Protein AF-A0A022QVL8-F1 (afdb_monomer)

Radius of gyration: 15.18 Å; Cα contacts (8 Å, |Δi|>4): 246; chains: 1; bounding box: 43×25×46 Å

Secondary structure (DSSP, 8-state):
------EEEESSB------TTS-EEEEEEEEE-SSSEEEEEEEES-TTTEEEESSEEEE-TT-EEEEEEEE---SS--SSPTT--EEEEEEEEE-TT--TTT--TTTTTSEEEEEE-

pLDDT: mean 82.03, std 13.69, range [30.16, 95.31]

Sequence (117 aa):
MAAKKLLDIQPSELKFNFELKKDVTCLLQLTNTSDNTVVFKVITNDRNKYRVRPNIGIILPKSSSNIIVTMIAQEEIPSDKQGKDKFLIQSIVVPPSTTTQDVTPKMVITLTKQIRG

Nearest PDB structures (foldseek):
  1z9l-assembly1_A  TM=8.133E-01  e=2.067E-09  Rattus norvegicus
  1z9o-assembly1_A  TM=8.171E-01  e=3.102E-09  Rattus norvegicus
  2cri-assembly1_A  TM=7.805E-01  e=1.572E-08  Mus musculus
  8hqu-assembly1_A  TM=8.550E-01  e=1.027E-07  Saccharomyces cerevisiae
  6lp4-assembly1_A  TM=8.551E-01  e=4.250E-07  Saccharomyces cerevisiae S288C

Structure (mmCIF, N/CA/C/O backbone):
data_AF-A0A022QVL8-F1
#
_entry.id   AF-A0A022QVL8-F1
#
loop_
_atom_site.group_PDB
_atom_site.id
_atom_site.type_symbol
_atom_site.label_atom_id
_atom_site.label_alt_id
_atom_site.label_comp_id
_atom_site.label_asym_id
_atom_site.label_entity_id
_atom_site.label_seq_id
_atom_site.pdbx_PDB_ins_code
_atom_site.Cartn_x
_atom_site.Cartn_y
_atom_site.Cartn_z
_atom_site.occupancy
_atom_site.B_iso_or_equiv
_atom_site.auth_seq_id
_atom_site.auth_comp_id
_atom_site.auth_asym_id
_atom_site.auth_atom_id
_atom_site.pdbx_PDB_model_num
ATOM 1 N N . MET A 1 1 ? -28.040 0.196 2.699 1.00 30.16 1 MET A N 1
ATOM 2 C CA . MET A 1 1 ? -26.941 0.342 3.679 1.00 30.16 1 MET A CA 1
ATOM 3 C C . MET A 1 1 ? -25.640 0.470 2.903 1.00 30.16 1 MET A C 1
ATOM 5 O O . MET A 1 1 ? -25.319 -0.439 2.150 1.00 30.16 1 MET A O 1
ATOM 9 N N . ALA A 1 2 ? -24.948 1.607 2.988 1.00 40.91 2 ALA A N 1
ATOM 10 C CA . ALA A 1 2 ? -23.657 1.771 2.321 1.00 40.91 2 ALA A CA 1
ATOM 11 C C . ALA A 1 2 ? -22.617 0.895 3.034 1.00 40.91 2 ALA A C 1
ATOM 13 O O . ALA A 1 2 ? -22.512 0.954 4.260 1.00 40.91 2 ALA A O 1
ATOM 14 N N . ALA A 1 3 ? -21.871 0.074 2.293 1.00 51.69 3 ALA A N 1
ATOM 15 C CA . ALA A 1 3 ? -20.742 -0.661 2.850 1.00 51.69 3 ALA A CA 1
ATOM 16 C C . ALA A 1 3 ? -19.791 0.347 3.516 1.00 51.69 3 ALA A C 1
ATOM 18 O O . ALA A 1 3 ? -19.263 1.239 2.848 1.00 51.69 3 ALA A O 1
ATOM 19 N N . LYS A 1 4 ? -19.629 0.261 4.842 1.00 61.84 4 LYS A N 1
ATOM 20 C CA . LYS A 1 4 ? -18.778 1.183 5.601 1.00 61.84 4 LYS A CA 1
ATOM 21 C C . LYS A 1 4 ? -17.348 1.035 5.078 1.00 61.84 4 LYS A C 1
ATOM 23 O O . LYS A 1 4 ? -16.705 0.007 5.277 1.00 61.84 4 LYS A O 1
ATOM 28 N N . LYS A 1 5 ? -16.869 2.047 4.356 1.00 72.69 5 LYS A N 1
ATOM 29 C CA . LYS A 1 5 ? -15.527 2.081 3.771 1.00 72.69 5 LYS A CA 1
ATOM 30 C C . LYS A 1 5 ? -14.503 2.121 4.908 1.00 72.69 5 LYS A C 1
ATOM 32 O O . LYS A 1 5 ? -14.379 3.146 5.568 1.00 72.69 5 LYS A O 1
ATOM 37 N N . LEU A 1 6 ? -13.814 1.003 5.154 1.00 83.88 6 LEU A N 1
ATOM 38 C CA . LEU A 1 6 ? -12.835 0.883 6.246 1.00 83.88 6 LEU A CA 1
ATOM 39 C C . LEU A 1 6 ? -11.563 1.697 5.989 1.00 83.88 6 LEU A C 1
ATOM 41 O O . LEU A 1 6 ? -11.020 2.307 6.905 1.00 83.88 6 LEU A O 1
ATOM 45 N N . LEU A 1 7 ? -11.095 1.678 4.738 1.00 89.69 7 LEU A N 1
ATOM 46 C CA . LEU A 1 7 ? -9.871 2.345 4.312 1.00 89.69 7 LEU A CA 1
ATOM 47 C C . LEU A 1 7 ? -10.183 3.403 3.255 1.00 89.69 7 LEU A C 1
ATOM 49 O O . LEU A 1 7 ? -10.812 3.114 2.229 1.00 89.69 7 LEU A O 1
ATOM 53 N N . ASP A 1 8 ? -9.706 4.619 3.487 1.00 91.62 8 ASP A N 1
ATOM 54 C CA . ASP A 1 8 ? -9.507 5.598 2.431 1.00 91.62 8 ASP A CA 1
ATOM 55 C C . ASP A 1 8 ? -8.168 5.370 1.726 1.00 91.62 8 ASP A C 1
ATOM 57 O O . ASP A 1 8 ? -7.217 4.883 2.328 1.00 91.62 8 ASP A O 1
ATOM 61 N N . ILE A 1 9 ? -8.131 5.645 0.423 1.00 91.06 9 ILE A N 1
ATOM 62 C CA . ILE A 1 9 ? -7.012 5.292 -0.456 1.00 91.06 9 ILE A CA 1
ATOM 63 C C . ILE A 1 9 ? -6.691 6.517 -1.292 1.00 91.06 9 ILE A C 1
ATOM 65 O O . ILE A 1 9 ? -7.561 6.962 -2.045 1.00 91.06 9 ILE A O 1
ATOM 69 N N . GLN A 1 10 ? -5.468 7.025 -1.163 1.00 90.81 10 GLN A N 1
ATOM 70 C CA . GLN A 1 10 ? -4.990 8.200 -1.884 1.00 90.81 10 GLN A CA 1
ATOM 71 C C . GLN A 1 10 ? -3.607 7.930 -2.493 1.00 90.81 10 GLN A C 1
ATOM 73 O O . GLN A 1 10 ? -2.720 7.481 -1.773 1.00 90.81 10 GLN A O 1
ATOM 78 N N . PRO A 1 11 ? -3.389 8.203 -3.789 1.00 90.44 11 PRO A N 1
ATOM 79 C CA . PRO A 1 11 ? -4.386 8.627 -4.775 1.00 90.44 11 PRO A CA 1
ATOM 80 C C . PRO A 1 11 ? -5.349 7.482 -5.161 1.00 90.44 11 PRO A C 1
ATOM 82 O O . PRO A 1 11 ? -5.083 6.307 -4.909 1.00 90.44 11 PRO A O 1
ATOM 85 N N . SER A 1 12 ? -6.487 7.812 -5.784 1.00 84.06 12 SER A N 1
ATOM 86 C CA . SER A 1 12 ? -7.446 6.812 -6.294 1.00 84.06 12 SER A CA 1
ATOM 87 C C . SER A 1 12 ? -6.939 6.044 -7.519 1.00 84.06 12 SER A C 1
ATOM 89 O O . SER A 1 12 ? -7.467 4.979 -7.838 1.00 84.06 12 SER A O 1
ATOM 91 N N . GLU A 1 13 ? -5.931 6.592 -8.195 1.00 85.38 13 GLU A N 1
ATOM 92 C CA . GLU A 1 13 ? -5.239 6.024 -9.348 1.00 85.38 13 GLU A CA 1
ATOM 93 C C . GLU A 1 13 ? -3.747 6.338 -9.213 1.00 85.38 13 GLU A C 1
ATOM 95 O O . GLU A 1 13 ? -3.376 7.465 -8.878 1.00 85.38 13 GLU A O 1
ATOM 100 N N . LEU A 1 14 ? -2.895 5.347 -9.459 1.00 86.62 14 LEU A N 1
ATOM 101 C CA . LEU A 1 14 ? -1.449 5.520 -9.489 1.00 86.62 14 LEU A CA 1
ATOM 102 C C . LEU A 1 14 ? -1.038 5.898 -10.909 1.00 86.62 14 LEU A C 1
ATOM 104 O O . LEU A 1 14 ? -1.466 5.270 -11.869 1.00 86.62 14 LEU A O 1
ATOM 108 N N . LYS A 1 15 ? -0.222 6.945 -11.035 1.00 85.12 15 LYS A N 1
ATOM 109 C CA . LYS A 1 15 ? 0.304 7.408 -12.320 1.00 85.12 15 LYS A CA 1
ATOM 110 C C . LYS A 1 15 ? 1.813 7.285 -12.304 1.00 85.12 15 LYS A C 1
ATOM 112 O O . LYS A 1 15 ? 2.475 7.997 -11.553 1.00 85.12 15 LYS A O 1
ATOM 117 N N . PHE A 1 16 ? 2.340 6.406 -13.144 1.00 84.69 16 PHE A N 1
ATOM 118 C CA . PHE A 1 16 ? 3.775 6.216 -13.295 1.00 84.69 16 PHE A CA 1
ATOM 119 C C . PHE A 1 16 ? 4.260 6.943 -14.546 1.00 84.69 16 PHE A C 1
ATOM 121 O O . PHE A 1 16 ? 3.877 6.602 -15.664 1.00 84.69 16 PHE A O 1
ATOM 128 N N . ASN A 1 17 ? 5.138 7.925 -14.360 1.00 85.00 17 ASN A N 1
ATOM 129 C CA . ASN A 1 17 ? 5.831 8.573 -15.469 1.00 85.00 17 ASN A CA 1
ATOM 130 C C . ASN A 1 17 ? 6.945 7.641 -15.948 1.00 85.00 17 ASN A C 1
ATOM 132 O O . ASN A 1 17 ? 8.050 7.683 -15.416 1.00 85.00 17 ASN A O 1
ATOM 136 N N . PHE A 1 18 ? 6.618 6.751 -16.886 1.00 83.62 18 PHE A N 1
ATOM 137 C CA . PHE A 1 18 ? 7.555 5.763 -17.413 1.00 83.62 18 PHE A CA 1
ATOM 138 C C . PHE A 1 18 ? 8.838 6.408 -17.946 1.00 83.62 18 PHE A C 1
ATOM 140 O O . PHE A 1 18 ? 8.788 7.330 -18.759 1.00 83.62 18 PHE A O 1
ATOM 147 N N . GLU A 1 19 ? 9.976 5.859 -17.524 1.00 83.75 19 GLU A N 1
ATOM 148 C CA . GLU A 1 19 ? 11.305 6.215 -18.004 1.00 83.75 19 GLU A CA 1
ATOM 149 C C . GLU A 1 19 ? 12.073 4.914 -18.282 1.00 83.75 19 GLU A C 1
ATOM 151 O O . GLU A 1 19 ? 12.101 4.000 -17.454 1.00 83.75 19 GLU A O 1
ATOM 156 N N . LEU A 1 20 ? 12.644 4.799 -19.483 1.00 86.12 20 LEU A N 1
ATOM 157 C CA . LEU A 1 20 ? 13.333 3.586 -19.922 1.00 86.12 20 LEU A CA 1
ATOM 158 C C . LEU A 1 20 ? 14.545 3.310 -19.019 1.00 86.12 20 LEU A C 1
ATOM 160 O O . LEU A 1 20 ? 15.282 4.236 -18.684 1.00 86.12 20 LEU A O 1
ATOM 164 N N . LYS A 1 21 ? 14.765 2.039 -18.648 1.00 87.81 21 LYS A N 1
ATOM 165 C CA . LYS A 1 21 ? 15.885 1.605 -17.787 1.00 87.81 21 LYS A CA 1
ATOM 166 C C . LYS A 1 21 ? 15.946 2.282 -16.411 1.00 87.81 21 LYS A C 1
ATOM 168 O O . LYS A 1 21 ? 17.006 2.314 -15.786 1.00 87.81 21 LYS A O 1
ATOM 173 N N . LYS A 1 22 ? 14.820 2.796 -15.909 1.00 90.62 22 LYS A N 1
ATOM 174 C CA . LYS A 1 22 ? 14.764 3.447 -14.600 1.00 90.62 22 LYS A CA 1
ATOM 175 C C . LYS A 1 22 ? 13.548 3.021 -13.795 1.00 90.62 22 LYS A C 1
ATOM 177 O O . LYS A 1 22 ? 12.441 2.899 -14.315 1.00 90.62 22 LYS A O 1
ATOM 182 N N . ASP A 1 23 ? 13.774 2.845 -12.502 1.00 91.44 23 ASP A N 1
ATOM 183 C CA . ASP A 1 23 ? 12.711 2.607 -11.539 1.00 91.44 23 ASP A CA 1
ATOM 184 C C . ASP A 1 23 ? 11.913 3.895 -11.305 1.00 91.44 23 ASP A C 1
ATOM 186 O O . ASP A 1 23 ? 12.472 4.965 -11.050 1.00 91.44 23 ASP A O 1
ATOM 190 N N . VAL A 1 24 ? 10.587 3.785 -11.333 1.00 91.62 24 VAL A N 1
ATOM 191 C CA . VAL A 1 24 ? 9.671 4.908 -11.097 1.00 91.62 24 VAL A CA 1
ATOM 192 C C . VAL A 1 24 ? 8.827 4.594 -9.879 1.00 91.62 24 VAL A C 1
ATOM 194 O O . VAL A 1 24 ? 8.183 3.551 -9.814 1.00 91.62 24 VAL A O 1
ATOM 197 N N . THR A 1 25 ? 8.813 5.495 -8.902 1.00 92.38 25 THR A N 1
ATOM 198 C CA . THR A 1 25 ? 8.169 5.241 -7.612 1.00 92.38 25 THR A CA 1
ATOM 199 C C . THR A 1 25 ? 7.001 6.187 -7.367 1.00 92.38 25 THR A C 1
ATOM 201 O O . THR A 1 25 ? 7.097 7.383 -7.628 1.00 92.38 25 THR A O 1
ATOM 204 N N . CYS A 1 26 ? 5.912 5.653 -6.819 1.00 91.62 26 CYS A N 1
ATOM 205 C CA . CYS A 1 26 ? 4.736 6.400 -6.396 1.00 91.62 26 CYS A CA 1
ATOM 206 C C . CYS A 1 26 ? 4.364 6.056 -4.952 1.00 91.62 26 CYS A C 1
ATOM 208 O O . CYS A 1 26 ? 4.534 4.921 -4.497 1.00 91.62 26 CYS A O 1
ATOM 210 N N . LEU A 1 27 ? 3.820 7.047 -4.247 1.00 93.31 27 LEU A N 1
ATOM 211 C CA . LEU A 1 27 ? 3.319 6.893 -2.889 1.00 93.31 27 LEU A CA 1
ATOM 212 C C . LEU A 1 27 ? 1.812 6.622 -2.914 1.00 93.31 27 LEU A C 1
ATOM 214 O O . LEU A 1 27 ? 1.042 7.392 -3.483 1.00 93.31 27 LEU A O 1
ATOM 218 N N . LEU A 1 28 ? 1.410 5.537 -2.265 1.00 93.62 28 LEU A N 1
ATOM 219 C CA . LEU A 1 28 ? 0.031 5.167 -1.994 1.00 93.62 28 LEU A CA 1
ATOM 220 C C . LEU A 1 28 ? -0.197 5.234 -0.483 1.00 93.62 28 LEU A C 1
ATOM 222 O O . LEU A 1 28 ? 0.457 4.5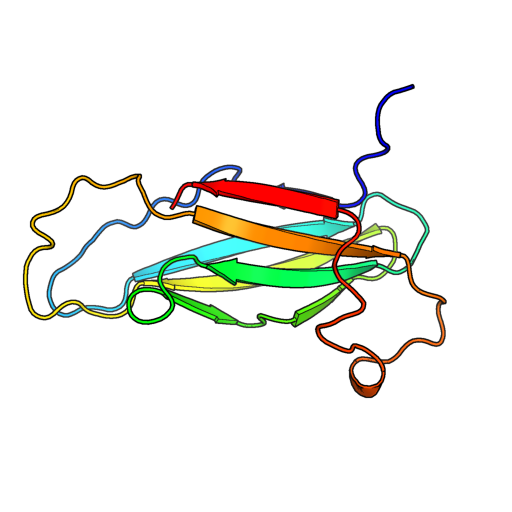29 0.277 1.00 93.62 28 LEU A O 1
ATOM 226 N N . GLN A 1 29 ? -1.146 6.042 -0.040 1.00 95.00 29 GLN A N 1
ATOM 227 C CA . GLN A 1 29 ? -1.521 6.167 1.360 1.00 95.00 29 GLN A CA 1
ATOM 228 C C . GLN A 1 29 ? -2.850 5.455 1.614 1.00 95.00 29 GLN A C 1
ATOM 230 O O . GLN A 1 29 ? -3.852 5.704 0.938 1.00 95.00 29 GLN A O 1
ATOM 235 N N . LEU A 1 30 ? -2.853 4.569 2.610 1.00 94.06 30 LEU A N 1
ATOM 236 C CA . LEU A 1 30 ? -4.057 3.942 3.146 1.00 94.06 30 LEU A CA 1
ATOM 237 C C . LEU A 1 30 ? -4.385 4.564 4.500 1.00 94.06 30 LEU A C 1
ATOM 239 O O . LEU A 1 30 ? -3.573 4.492 5.418 1.00 94.06 30 LEU A O 1
ATOM 243 N N . THR A 1 31 ? -5.581 5.121 4.649 1.00 94.50 31 THR A N 1
ATOM 244 C CA . THR A 1 31 ? -6.036 5.751 5.896 1.00 94.50 31 THR A CA 1
ATOM 245 C C . THR A 1 31 ? -7.198 4.965 6.481 1.00 94.50 31 THR A C 1
ATOM 247 O O . THR A 1 31 ? -8.243 4.832 5.849 1.00 94.50 31 THR A O 1
ATOM 250 N N . ASN A 1 32 ? -7.039 4.449 7.696 1.00 94.00 32 ASN A N 1
ATOM 251 C CA . ASN A 1 32 ? -8.097 3.754 8.414 1.00 94.00 32 ASN A CA 1
ATOM 252 C C . ASN A 1 32 ? -9.035 4.766 9.074 1.00 94.00 32 ASN A C 1
ATOM 254 O O . ASN A 1 32 ? -8.685 5.417 10.053 1.00 94.00 32 ASN A O 1
ATOM 258 N N . THR A 1 33 ? -10.248 4.888 8.543 1.00 92.12 33 THR A N 1
ATOM 259 C CA . THR A 1 33 ? -11.273 5.801 9.071 1.00 92.12 33 THR A CA 1
ATOM 260 C C . THR A 1 33 ? -12.150 5.141 10.136 1.00 92.12 33 THR A C 1
ATOM 262 O O . THR A 1 33 ? -12.965 5.810 10.780 1.00 92.12 33 THR A O 1
ATOM 265 N N . SER A 1 34 ? -11.989 3.834 10.353 1.00 90.12 34 SER A N 1
ATOM 266 C CA . SER A 1 34 ? -12.733 3.066 11.347 1.00 90.12 34 SER A CA 1
ATOM 267 C C . SER A 1 34 ? -12.117 3.162 12.748 1.00 90.12 34 SER A C 1
ATOM 269 O O . SER A 1 34 ? -11.021 3.692 12.935 1.00 90.12 34 SER A O 1
ATOM 271 N N . ASP A 1 35 ? -12.853 2.650 13.733 1.00 91.12 35 ASP A N 1
ATOM 272 C CA . ASP A 1 35 ? -12.423 2.550 15.134 1.00 91.12 35 ASP A CA 1
ATOM 273 C C . ASP A 1 35 ? -11.758 1.193 15.441 1.00 91.12 35 ASP A C 1
ATOM 275 O O . ASP A 1 35 ? -11.401 0.920 16.582 1.00 91.12 35 ASP A O 1
ATOM 279 N N . ASN A 1 36 ? -11.576 0.342 14.423 1.00 90.19 36 ASN A N 1
ATOM 280 C CA . ASN A 1 36 ? -10.997 -0.991 14.564 1.00 90.19 36 ASN A CA 1
ATOM 281 C C . ASN A 1 36 ? -9.604 -1.070 13.935 1.00 90.19 36 ASN A C 1
ATOM 283 O O . ASN A 1 36 ? -9.290 -0.319 13.012 1.00 90.19 36 ASN A O 1
ATOM 287 N N . THR A 1 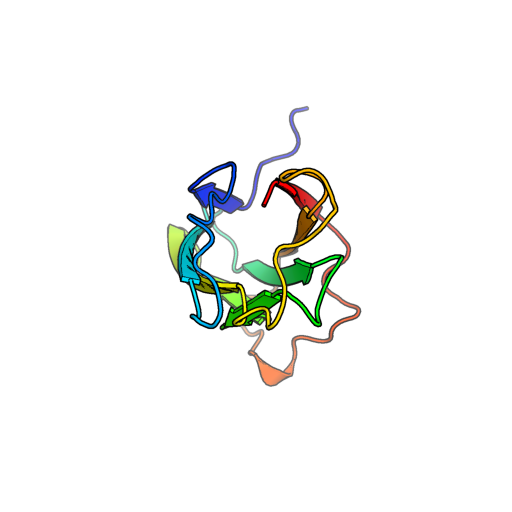37 ? -8.790 -2.026 14.379 1.00 90.88 37 THR A N 1
ATOM 288 C CA . THR A 1 37 ? -7.520 -2.356 13.724 1.00 90.88 37 THR A CA 1
ATOM 289 C C . THR A 1 37 ? -7.787 -3.051 12.391 1.00 90.88 37 THR A C 1
ATOM 291 O O . THR A 1 37 ? -8.596 -3.978 12.311 1.00 90.88 37 THR A O 1
ATOM 294 N N . VAL A 1 38 ? -7.112 -2.602 11.332 1.00 91.00 38 VAL A N 1
ATOM 295 C CA . VAL A 1 38 ? -7.296 -3.133 9.977 1.00 91.00 38 VAL A CA 1
ATOM 296 C C . VAL A 1 38 ? -5.981 -3.677 9.446 1.00 91.00 38 VAL A C 1
ATOM 298 O O . VAL A 1 38 ? -4.974 -2.979 9.403 1.00 91.00 38 VAL A O 1
ATOM 301 N N . VAL A 1 39 ? -6.007 -4.920 8.982 1.00 91.25 39 VAL A N 1
ATOM 302 C CA . VAL A 1 39 ? -4.929 -5.502 8.182 1.00 91.25 39 VAL A CA 1
ATOM 303 C C . VAL A 1 39 ? -5.189 -5.185 6.719 1.00 91.25 39 VAL A C 1
ATOM 305 O O . VAL A 1 39 ? -6.325 -5.309 6.256 1.00 91.25 39 VAL A O 1
ATOM 308 N N . PHE A 1 40 ? -4.142 -4.830 5.978 1.00 90.69 40 PHE A N 1
ATOM 309 C CA . PHE A 1 40 ? -4.208 -4.684 4.529 1.00 90.69 40 PHE A CA 1
ATOM 310 C C . PHE A 1 40 ? -3.222 -5.598 3.813 1.00 90.69 40 PHE A C 1
ATOM 312 O O . PHE A 1 40 ? -2.188 -5.997 4.350 1.00 90.69 40 PHE A O 1
ATOM 319 N N . LYS A 1 41 ? -3.535 -5.870 2.549 1.00 90.56 41 LYS A N 1
ATOM 320 C CA . LYS A 1 41 ? -2.651 -6.524 1.596 1.00 90.56 41 LYS A CA 1
ATOM 321 C C . LYS A 1 41 ? -2.806 -5.885 0.228 1.00 90.56 41 LYS A C 1
ATOM 323 O O . LYS A 1 41 ? -3.922 -5.718 -0.250 1.00 90.56 41 LYS A O 1
ATOM 328 N N . VAL A 1 42 ? -1.693 -5.570 -0.416 1.00 90.88 42 VAL A N 1
ATOM 329 C CA . VAL A 1 42 ? -1.664 -5.032 -1.776 1.00 90.88 42 VAL A CA 1
ATOM 330 C C . VAL A 1 42 ? -1.163 -6.104 -2.732 1.00 90.88 42 VAL A C 1
ATOM 332 O O . VAL A 1 42 ? -0.136 -6.744 -2.501 1.00 90.88 42 VAL A O 1
ATOM 335 N N . ILE A 1 43 ? -1.907 -6.313 -3.811 1.00 88.25 43 ILE A N 1
ATOM 336 C CA . ILE A 1 43 ? -1.613 -7.291 -4.857 1.00 88.25 43 ILE A CA 1
ATOM 337 C C . ILE A 1 43 ? -1.679 -6.569 -6.200 1.00 88.25 43 ILE A C 1
ATOM 339 O O . ILE A 1 43 ? -2.546 -5.732 -6.400 1.00 88.25 43 ILE A O 1
ATOM 343 N N . THR A 1 44 ? -0.790 -6.898 -7.127 1.00 88.69 44 THR A N 1
ATOM 344 C CA . THR A 1 44 ? -0.821 -6.417 -8.516 1.00 88.69 44 THR A CA 1
ATOM 345 C C . THR A 1 44 ? -1.048 -7.592 -9.468 1.00 88.69 44 THR A C 1
ATOM 347 O O . THR A 1 44 ? -0.675 -8.726 -9.139 1.00 88.69 44 THR A O 1
ATOM 350 N N . ASN A 1 45 ? -1.671 -7.336 -10.621 1.00 85.69 45 ASN A N 1
ATOM 351 C CA . ASN A 1 45 ? -1.772 -8.296 -11.725 1.00 85.69 45 ASN A CA 1
ATOM 352 C C . ASN A 1 45 ? -0.432 -8.510 -12.451 1.00 85.69 45 ASN A C 1
ATOM 354 O O . ASN A 1 45 ? -0.279 -9.539 -13.099 1.00 85.69 45 ASN A O 1
ATOM 358 N N . ASP A 1 46 ? 0.528 -7.593 -12.299 1.00 85.81 46 ASP A N 1
ATOM 359 C CA . ASP A 1 46 ? 1.872 -7.709 -12.869 1.00 85.81 46 ASP A CA 1
ATOM 360 C C . ASP A 1 46 ? 2.951 -7.501 -11.794 1.00 85.81 46 ASP A C 1
ATOM 362 O O . ASP A 1 46 ? 3.354 -6.386 -11.456 1.00 85.81 46 ASP A O 1
ATOM 366 N N . ARG A 1 47 ? 3.413 -8.612 -11.212 1.00 86.75 47 ARG A N 1
ATOM 367 C CA . ARG A 1 47 ? 4.459 -8.609 -10.174 1.00 86.75 47 ARG A CA 1
ATOM 368 C C . ARG A 1 47 ? 5.871 -8.471 -10.741 1.00 86.75 47 ARG A C 1
ATOM 370 O O . ARG A 1 47 ? 6.787 -8.198 -9.971 1.00 86.75 47 ARG A O 1
ATOM 377 N N . ASN A 1 48 ? 6.041 -8.682 -12.045 1.00 86.50 48 ASN A N 1
ATOM 378 C CA . ASN A 1 48 ? 7.331 -8.527 -12.712 1.00 86.50 48 ASN A CA 1
ATOM 379 C C . ASN A 1 48 ? 7.594 -7.048 -13.002 1.00 86.50 48 ASN A C 1
ATOM 381 O O . ASN A 1 48 ? 8.727 -6.592 -12.893 1.00 86.50 48 ASN A O 1
ATOM 385 N N . LYS A 1 49 ? 6.533 -6.292 -13.302 1.00 87.88 49 LYS A N 1
ATOM 386 C CA . LYS A 1 49 ? 6.586 -4.850 -13.536 1.00 87.88 49 LYS A CA 1
ATOM 387 C C . LYS A 1 49 ? 6.534 -4.017 -12.259 1.00 87.88 49 LYS A C 1
ATOM 389 O O . LYS A 1 49 ? 7.163 -2.964 -12.211 1.00 87.88 49 LYS A O 1
ATOM 394 N N . TYR A 1 50 ? 5.818 -4.455 -11.219 1.00 91.00 50 TYR A N 1
ATOM 395 C CA . TYR A 1 50 ? 5.624 -3.649 -10.009 1.00 91.00 50 TYR A CA 1
ATOM 396 C C . TYR A 1 50 ? 6.098 -4.328 -8.726 1.00 91.00 50 TYR A C 1
ATOM 398 O O . TYR A 1 50 ? 5.742 -5.463 -8.408 1.00 91.00 50 TYR A O 1
ATOM 406 N N . ARG A 1 51 ? 6.812 -3.554 -7.907 1.00 93.31 51 ARG A N 1
ATOM 407 C CA . ARG A 1 51 ? 7.211 -3.884 -6.539 1.00 93.31 51 ARG A CA 1
ATOM 408 C C . ARG A 1 51 ? 6.417 -3.034 -5.551 1.00 93.31 51 ARG A C 1
ATOM 410 O O . ARG A 1 51 ? 6.384 -1.818 -5.675 1.00 93.31 51 ARG A O 1
ATOM 417 N N . VAL A 1 52 ? 5.823 -3.661 -4.534 1.00 93.69 52 VAL A N 1
ATOM 418 C CA . VAL A 1 52 ? 5.037 -2.964 -3.498 1.00 93.69 52 VAL A CA 1
ATOM 419 C C . VAL A 1 52 ? 5.656 -3.173 -2.119 1.00 93.69 52 VAL 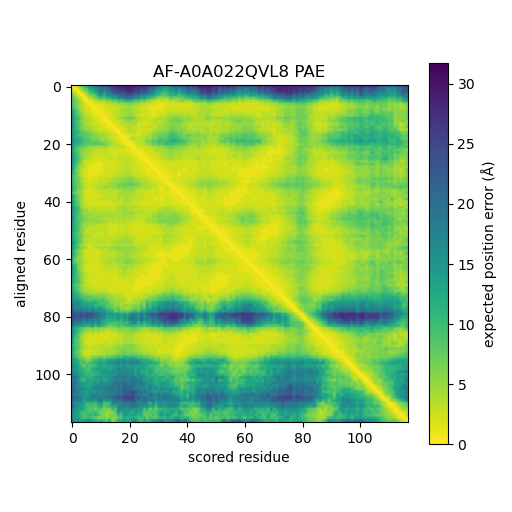A C 1
ATOM 421 O O . VAL A 1 52 ? 5.940 -4.315 -1.744 1.00 93.69 52 VAL A O 1
ATOM 424 N N . ARG A 1 53 ? 5.868 -2.092 -1.356 1.00 93.75 53 ARG A N 1
ATOM 425 C CA . ARG A 1 53 ? 6.473 -2.123 -0.015 1.00 93.75 53 ARG A CA 1
ATOM 426 C C . ARG A 1 53 ? 5.836 -1.097 0.942 1.00 93.75 53 ARG A C 1
ATOM 428 O O . ARG A 1 53 ? 5.885 0.088 0.640 1.00 93.75 53 ARG A O 1
ATOM 435 N N . PRO A 1 54 ? 5.316 -1.511 2.112 1.00 93.94 54 PRO A N 1
ATOM 436 C CA . PRO A 1 54 ? 5.005 -2.893 2.483 1.00 93.94 54 PRO A CA 1
ATOM 437 C C . PRO A 1 54 ? 3.845 -3.445 1.635 1.00 93.94 54 PRO A C 1
ATOM 439 O O . PRO A 1 54 ? 2.910 -2.727 1.296 1.00 93.94 54 PRO A O 1
ATOM 442 N N . ASN A 1 55 ? 3.890 -4.733 1.282 1.00 89.94 55 ASN A N 1
ATOM 443 C CA . ASN A 1 55 ? 2.785 -5.396 0.577 1.00 89.94 55 ASN A CA 1
ATOM 444 C C . ASN A 1 55 ? 1.701 -5.925 1.532 1.00 89.94 55 ASN A C 1
ATOM 446 O O . ASN A 1 55 ? 0.593 -6.204 1.084 1.00 89.94 55 ASN A O 1
ATOM 450 N N . ILE A 1 56 ? 2.013 -6.079 2.820 1.00 91.25 56 ILE A N 1
ATOM 451 C CA . ILE A 1 56 ? 1.094 -6.444 3.904 1.00 91.25 56 ILE A CA 1
ATOM 452 C C . ILE A 1 56 ? 1.431 -5.572 5.112 1.00 91.25 56 ILE A C 1
ATOM 454 O O . ILE A 1 56 ? 2.607 -5.343 5.391 1.00 91.25 56 ILE A O 1
ATOM 458 N N . GLY A 1 57 ? 0.420 -5.115 5.845 1.00 91.50 57 GLY A N 1
ATOM 459 C CA . GLY A 1 57 ? 0.634 -4.365 7.076 1.00 91.50 57 GLY A CA 1
ATOM 460 C C . GLY A 1 57 ? -0.623 -4.222 7.923 1.00 91.50 57 GLY A C 1
ATOM 461 O O . GLY A 1 57 ? -1.708 -4.661 7.538 1.00 91.50 57 GLY A O 1
ATOM 462 N N . ILE A 1 58 ? -0.453 -3.599 9.087 1.00 91.62 58 ILE A N 1
ATOM 463 C CA . ILE A 1 58 ? -1.519 -3.284 10.042 1.00 91.62 58 ILE A CA 1
ATOM 464 C C . ILE A 1 58 ? -1.661 -1.764 10.116 1.00 91.62 58 ILE A C 1
ATOM 466 O O . ILE A 1 58 ? -0.663 -1.049 10.181 1.00 91.62 58 ILE A O 1
ATOM 470 N N . ILE A 1 59 ? -2.899 -1.276 10.116 1.00 93.19 59 ILE A N 1
ATOM 471 C CA . ILE A 1 59 ? -3.244 0.134 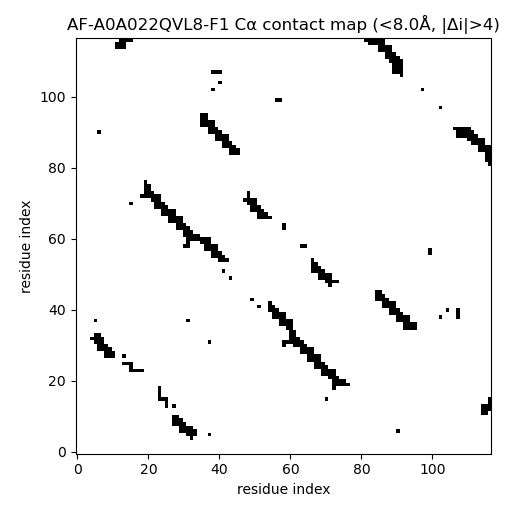10.292 1.00 93.19 59 ILE A CA 1
ATOM 472 C C . ILE A 1 59 ? -4.145 0.241 11.514 1.00 93.19 59 ILE A C 1
ATOM 474 O O . ILE A 1 59 ? -5.258 -0.294 11.544 1.00 93.19 59 ILE A O 1
ATOM 478 N N . LEU A 1 60 ? -3.653 0.947 12.526 1.00 93.00 60 LEU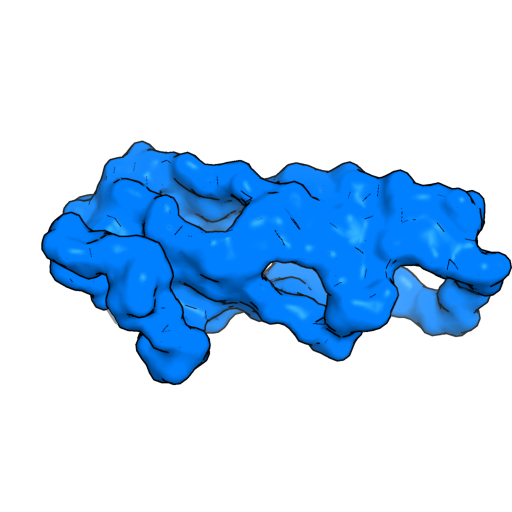 A N 1
ATOM 479 C CA . LEU A 1 60 ? -4.398 1.222 13.748 1.00 93.00 60 LEU A CA 1
ATOM 480 C C . LEU A 1 60 ? -5.636 2.092 13.462 1.00 93.00 60 LEU A C 1
ATOM 482 O O . LEU A 1 60 ? -5.696 2.753 12.416 1.00 93.00 60 LEU A O 1
ATOM 486 N N . PRO A 1 61 ? -6.629 2.106 14.367 1.00 93.38 61 PRO A N 1
ATOM 487 C CA . PRO A 1 61 ? -7.757 3.026 14.279 1.00 93.38 61 PRO A CA 1
ATOM 488 C C . PRO A 1 61 ? -7.299 4.467 14.031 1.00 93.38 61 PRO A C 1
ATOM 490 O O . PRO A 1 61 ? -6.312 4.920 14.614 1.00 93.38 61 PRO A O 1
ATOM 493 N N . LYS A 1 62 ? -8.007 5.182 13.150 1.00 93.31 62 LYS A N 1
ATOM 494 C CA . LYS A 1 62 ? -7.753 6.603 12.821 1.00 93.31 62 LYS A CA 1
ATOM 495 C C . LYS A 1 62 ? -6.329 6.932 12.351 1.00 93.31 62 LYS A C 1
ATOM 497 O O . LYS A 1 62 ? -5.942 8.096 12.343 1.0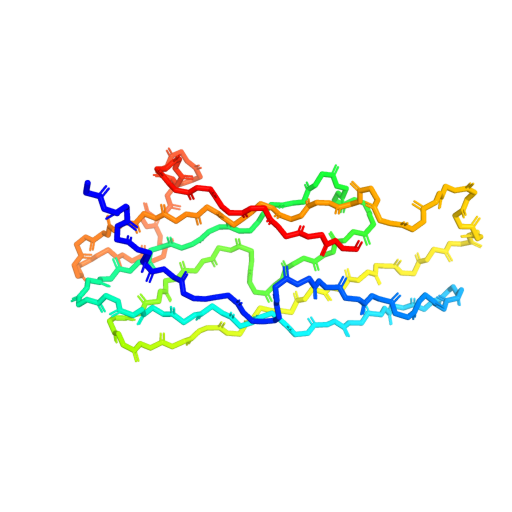0 93.31 62 LYS A O 1
ATOM 502 N N . SER A 1 63 ? -5.554 5.926 11.955 1.00 95.25 63 SER A N 1
ATOM 503 C CA . SER A 1 63 ? -4.164 6.078 11.517 1.00 95.25 63 SER A CA 1
ATOM 504 C C . SER A 1 63 ? -4.028 5.860 10.012 1.00 95.25 63 SER A C 1
ATOM 506 O O . SER A 1 63 ? -4.957 5.400 9.346 1.00 95.25 63 SER A O 1
ATOM 508 N N . SER A 1 64 ? -2.857 6.174 9.459 1.00 94.69 64 SER A N 1
ATOM 509 C CA . SER A 1 64 ? -2.552 5.921 8.050 1.00 94.69 64 SER A CA 1
ATOM 510 C C . SER A 1 64 ? -1.240 5.164 7.872 1.00 94.69 64 SER A C 1
ATOM 512 O O . SER A 1 64 ? -0.399 5.134 8.769 1.00 94.69 64 SER A O 1
ATOM 514 N N . SER A 1 65 ? -1.091 4.512 6.723 1.00 95.00 65 SER A N 1
ATOM 515 C CA . SER A 1 65 ? 0.106 3.779 6.335 1.00 95.00 65 SER A CA 1
ATOM 516 C C . SER A 1 65 ? 0.501 4.140 4.911 1.00 95.00 65 SER A C 1
ATOM 518 O O . SER A 1 65 ? -0.337 4.184 4.007 1.00 95.00 65 SER A O 1
ATOM 520 N N . ASN A 1 66 ? 1.793 4.394 4.740 1.00 95.31 66 ASN A N 1
ATOM 521 C CA . ASN A 1 66 ? 2.404 4.748 3.473 1.00 95.31 66 ASN A CA 1
ATOM 522 C C . ASN A 1 66 ? 2.955 3.498 2.793 1.00 95.31 66 ASN A C 1
ATOM 524 O O . ASN A 1 66 ? 3.718 2.732 3.382 1.00 95.31 66 ASN A O 1
ATOM 528 N N . ILE A 1 67 ? 2.577 3.324 1.535 1.00 95.19 67 ILE A N 1
ATOM 529 C CA . ILE A 1 67 ? 2.954 2.206 0.687 1.00 95.19 67 ILE A CA 1
ATOM 530 C C . ILE A 1 67 ? 3.679 2.765 -0.522 1.00 95.19 67 ILE A C 1
ATOM 532 O O . ILE A 1 67 ? 3.166 3.600 -1.262 1.00 95.19 67 ILE A O 1
ATOM 536 N N . ILE A 1 68 ? 4.885 2.273 -0.729 1.00 95.00 68 ILE A N 1
ATOM 537 C CA . ILE A 1 68 ? 5.726 2.614 -1.857 1.00 95.00 68 ILE A CA 1
ATOM 538 C C . ILE A 1 68 ? 5.462 1.587 -2.953 1.00 95.00 68 ILE A C 1
ATOM 540 O O . ILE A 1 68 ? 5.661 0.383 -2.759 1.00 95.00 68 ILE A O 1
ATOM 544 N N . VAL A 1 69 ? 5.001 2.067 -4.104 1.00 94.00 69 VAL A N 1
ATOM 545 C CA . VAL A 1 69 ? 4.841 1.258 -5.310 1.00 94.00 69 VAL A CA 1
ATOM 546 C C . VAL A 1 69 ? 5.904 1.690 -6.305 1.00 94.00 69 VAL A C 1
ATOM 548 O O . VAL A 1 69 ? 5.925 2.840 -6.729 1.00 94.00 69 VAL A O 1
ATOM 551 N N . THR A 1 70 ? 6.781 0.770 -6.680 1.00 93.12 70 THR A N 1
ATOM 552 C CA . THR A 1 70 ? 7.851 1.002 -7.648 1.00 93.12 70 THR A CA 1
ATOM 553 C C . THR A 1 70 ? 7.545 0.218 -8.914 1.00 93.12 70 THR A C 1
ATOM 555 O O . THR A 1 70 ? 7.443 -1.008 -8.873 1.00 93.12 70 THR A O 1
ATOM 558 N N . MET A 1 71 ? 7.399 0.914 -10.036 1.00 91.44 71 MET A N 1
ATOM 559 C CA . MET A 1 71 ? 7.486 0.318 -11.361 1.00 91.44 71 MET A CA 1
ATOM 560 C C . MET A 1 71 ? 8.963 0.062 -11.660 1.00 91.44 71 MET A C 1
ATOM 562 O O . MET A 1 71 ? 9.764 0.994 -11.666 1.00 91.44 71 MET A O 1
ATOM 566 N N . ILE A 1 72 ? 9.310 -1.206 -11.837 1.00 91.12 72 ILE A N 1
ATOM 567 C CA . ILE A 1 72 ? 10.673 -1.676 -12.074 1.00 91.12 72 ILE A CA 1
ATOM 568 C C . ILE A 1 72 ? 11.101 -1.250 -13.482 1.00 91.12 72 ILE A C 1
ATOM 570 O O . ILE A 1 72 ? 10.294 -1.309 -14.416 1.00 91.12 72 ILE A O 1
ATOM 574 N N . ALA A 1 73 ? 12.362 -0.841 -13.627 1.00 89.81 73 ALA A N 1
ATOM 575 C CA . ALA A 1 73 ? 12.995 -0.507 -14.894 1.00 89.81 73 ALA A CA 1
ATOM 576 C C . ALA A 1 73 ? 12.665 -1.544 -15.978 1.00 89.81 73 ALA A C 1
ATOM 578 O O . ALA A 1 73 ? 12.886 -2.742 -15.804 1.00 89.81 73 ALA A O 1
ATOM 579 N N . GLN A 1 74 ? 12.119 -1.071 -17.097 1.00 84.25 74 GLN A N 1
ATOM 580 C CA . GLN A 1 74 ? 11.876 -1.906 -18.271 1.00 84.25 74 GLN A CA 1
ATOM 581 C C . GLN A 1 74 ? 13.049 -1.736 -19.242 1.00 84.25 74 GLN A C 1
ATOM 583 O O . GLN A 1 74 ? 13.509 -0.611 -19.462 1.00 84.25 74 GLN A O 1
ATOM 588 N N . GLU A 1 75 ? 13.522 -2.842 -19.816 1.00 85.94 75 GLU A N 1
ATOM 589 C CA . GLU A 1 75 ? 14.591 -2.841 -20.831 1.00 85.94 75 GLU A CA 1
ATOM 590 C C . GLU A 1 75 ? 14.108 -2.316 -22.186 1.00 85.94 75 GLU A C 1
ATOM 592 O O . GLU A 1 75 ? 14.876 -1.734 -22.952 1.00 85.94 75 GLU A O 1
ATOM 597 N N . GLU A 1 76 ? 12.813 -2.472 -22.453 1.00 82.69 76 GLU A N 1
ATOM 598 C CA . GLU A 1 76 ? 12.160 -2.074 -23.691 1.00 82.69 76 GLU A CA 1
ATOM 599 C C . GLU A 1 76 ? 10.948 -1.192 -23.391 1.00 82.69 76 GLU A C 1
ATOM 601 O O . GLU A 1 76 ? 10.373 -1.223 -22.298 1.00 82.69 76 GLU A O 1
ATOM 606 N N . ILE A 1 77 ? 10.549 -0.386 -24.374 1.00 76.25 77 ILE A N 1
ATOM 607 C CA . ILE A 1 77 ? 9.320 0.400 -24.281 1.00 76.25 77 ILE A CA 1
ATOM 608 C C . ILE A 1 77 ? 8.149 -0.591 -24.327 1.00 76.25 77 ILE A C 1
ATOM 610 O O . ILE A 1 77 ? 8.023 -1.316 -25.319 1.00 76.25 77 ILE A O 1
ATOM 614 N N . PRO A 1 78 ? 7.281 -0.641 -23.298 1.00 69.88 78 PRO A N 1
ATOM 615 C CA . PRO A 1 78 ? 6.145 -1.548 -23.302 1.00 69.88 78 PRO A CA 1
ATOM 616 C C . PRO A 1 78 ? 5.287 -1.282 -24.540 1.00 69.88 78 PRO A C 1
ATOM 618 O O . PRO A 1 78 ? 4.780 -0.177 -24.724 1.00 69.88 78 PRO A O 1
ATOM 621 N N . SER A 1 79 ? 5.107 -2.299 -25.385 1.00 66.62 79 SER A N 1
ATOM 622 C CA . SER A 1 79 ? 4.261 -2.208 -26.588 1.00 66.62 79 SER A CA 1
ATOM 623 C C . SER A 1 79 ? 2.762 -2.111 -26.252 1.00 66.62 79 SER A C 1
ATOM 625 O O . SER A 1 79 ? 1.926 -1.922 -27.134 1.00 66.62 79 SER A O 1
ATOM 627 N N . ASP A 1 80 ? 2.413 -2.238 -24.968 1.00 59.12 80 ASP A N 1
ATOM 628 C CA . ASP A 1 80 ? 1.049 -2.287 -24.460 1.00 59.12 80 ASP A CA 1
ATOM 629 C C . ASP A 1 80 ? 0.594 -0.951 -23.850 1.00 59.12 80 ASP A C 1
ATOM 631 O O . ASP A 1 80 ? 1.337 -0.244 -23.166 1.00 59.12 80 ASP A O 1
ATOM 635 N N . LYS A 1 81 ? -0.677 -0.620 -24.094 1.00 55.47 81 LYS A N 1
ATOM 636 C CA . LYS A 1 81 ? -1.330 0.629 -23.678 1.00 55.47 81 LYS A CA 1
ATOM 637 C C . LYS A 1 81 ? -1.274 0.792 -22.151 1.00 55.47 81 LYS A C 1
ATOM 639 O O . LYS A 1 81 ? -1.819 -0.042 -21.425 1.00 55.47 81 LYS A O 1
ATOM 644 N N . GLN A 1 82 ? -0.675 1.891 -21.682 1.00 55.62 82 GLN A N 1
ATOM 645 C CA . GLN A 1 82 ? -0.748 2.349 -20.287 1.00 55.62 82 GLN A CA 1
ATOM 646 C C . GLN A 1 82 ? -2.209 2.290 -19.789 1.00 55.62 82 GLN A C 1
ATOM 648 O O . GLN A 1 82 ? -3.116 2.751 -20.484 1.00 55.62 82 GLN A O 1
ATOM 653 N N . GLY A 1 83 ? -2.452 1.693 -18.614 1.00 61.88 83 GLY A N 1
ATOM 654 C CA . GLY A 1 83 ? -3.774 1.670 -17.964 1.00 61.88 83 GLY A CA 1
ATOM 655 C C . GLY A 1 83 ? -4.495 0.316 -17.866 1.00 61.88 83 GLY A C 1
ATOM 656 O O . GLY A 1 83 ? -5.667 0.282 -17.483 1.00 61.88 83 GLY A O 1
ATOM 657 N N . LYS A 1 84 ? -3.843 -0.808 -18.198 1.00 72.44 84 LYS A N 1
ATOM 658 C CA . LYS A 1 84 ? -4.378 -2.161 -17.916 1.00 72.44 84 LYS A CA 1
ATOM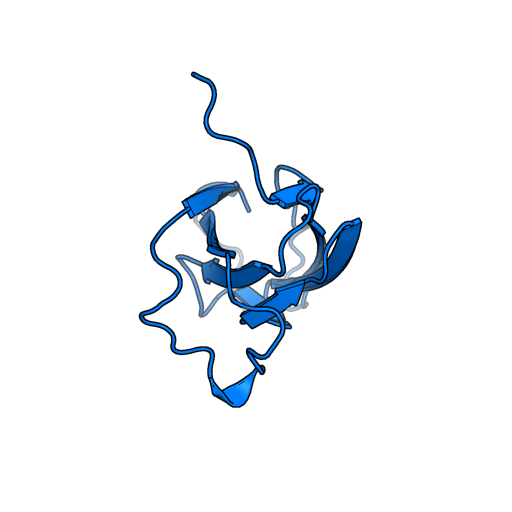 659 C C . LYS A 1 84 ? -4.020 -2.674 -16.520 1.00 72.44 84 LYS A C 1
ATOM 661 O O . LYS A 1 84 ? -4.684 -3.588 -16.021 1.00 72.44 84 LYS A O 1
ATOM 666 N N . ASP A 1 85 ? -2.995 -2.092 -15.909 1.00 82.00 85 ASP A N 1
ATOM 667 C CA . ASP A 1 85 ? -2.450 -2.563 -14.647 1.00 82.00 85 ASP A CA 1
ATOM 668 C C . ASP A 1 85 ? -3.352 -2.188 -13.478 1.00 82.00 85 ASP A C 1
ATOM 670 O O . ASP A 1 85 ? -3.987 -1.130 -13.429 1.00 82.00 85 ASP A O 1
ATOM 674 N N . LYS A 1 86 ? -3.475 -3.133 -12.554 1.00 85.12 86 LYS A N 1
ATOM 675 C CA . LYS A 1 86 ? -4.489 -3.126 -11.511 1.00 85.12 86 LYS A CA 1
ATOM 676 C C . LYS A 1 86 ? -3.856 -3.531 -10.198 1.00 85.12 86 LYS A C 1
ATOM 678 O O . LYS A 1 86 ? -3.367 -4.651 -10.049 1.00 85.12 86 LYS A O 1
ATOM 683 N N . PHE A 1 87 ? -3.980 -2.653 -9.213 1.00 88.25 87 PHE A N 1
ATOM 684 C CA . PHE A 1 87 ? -3.644 -2.967 -7.834 1.00 88.25 87 PHE A CA 1
ATOM 685 C C . PHE A 1 87 ? -4.920 -3.270 -7.064 1.00 88.25 87 PHE A C 1
ATOM 687 O O . PHE A 1 87 ? -5.874 -2.495 -7.065 1.00 88.25 87 PHE A O 1
ATOM 694 N N . LEU A 1 88 ? -4.934 -4.422 -6.415 1.00 88.88 88 LEU A N 1
ATOM 695 C CA . LEU A 1 88 ? -5.974 -4.881 -5.523 1.00 88.88 88 LEU A CA 1
ATOM 696 C C . LEU A 1 88 ? -5.521 -4.647 -4.087 1.00 88.88 88 LEU A C 1
ATOM 698 O O . LEU A 1 88 ? -4.539 -5.235 -3.634 1.00 88.88 88 LEU A O 1
ATOM 702 N N . ILE A 1 89 ? -6.258 -3.811 -3.370 1.00 89.69 89 ILE A N 1
ATOM 703 C CA . ILE A 1 89 ? -6.069 -3.590 -1.941 1.00 89.69 89 ILE A CA 1
ATOM 704 C C . ILE A 1 89 ? -7.132 -4.408 -1.236 1.00 89.69 89 ILE A C 1
ATOM 706 O O . ILE A 1 89 ? -8.329 -4.141 -1.371 1.00 89.69 89 ILE A O 1
ATOM 710 N N . GLN A 1 90 ? -6.677 -5.436 -0.538 1.00 88.50 90 GLN A N 1
ATOM 711 C CA . GLN A 1 90 ? -7.509 -6.253 0.314 1.00 88.50 90 GLN A CA 1
ATOM 712 C C . GLN A 1 90 ? -7.410 -5.764 1.754 1.00 88.50 90 GLN A C 1
ATOM 714 O O . GLN A 1 90 ? -6.314 -5.416 2.199 1.00 88.50 90 GLN A O 1
ATOM 719 N N . SER A 1 91 ? -8.514 -5.767 2.498 1.00 87.56 91 SER A N 1
ATOM 720 C CA . SER A 1 91 ? -8.484 -5.465 3.929 1.00 87.56 91 SER A CA 1
ATOM 721 C C . SER A 1 91 ? -9.465 -6.286 4.762 1.00 87.56 91 SER A C 1
ATOM 723 O O . SER A 1 91 ? -10.475 -6.787 4.261 1.00 87.56 91 SER A O 1
ATOM 725 N N . ILE A 1 92 ? -9.137 -6.439 6.047 1.00 87.25 92 ILE A N 1
ATOM 726 C CA . ILE A 1 92 ? -9.964 -7.118 7.049 1.00 87.25 92 ILE A CA 1
ATOM 727 C C . ILE A 1 92 ? -9.807 -6.443 8.417 1.00 87.25 92 ILE A C 1
ATOM 729 O O . ILE A 1 92 ? -8.723 -5.980 8.771 1.00 87.25 92 ILE A O 1
ATOM 733 N N . VAL A 1 93 ? -10.903 -6.380 9.175 1.00 88.75 93 VAL A N 1
ATOM 734 C CA . VAL A 1 93 ? -10.892 -5.951 10.579 1.00 88.75 93 VAL A CA 1
ATOM 735 C C . VAL A 1 93 ? -10.366 -7.084 11.450 1.00 88.75 93 VAL A C 1
ATOM 737 O O . VAL A 1 93 ? -10.835 -8.214 11.328 1.00 88.75 93 VAL A O 1
ATOM 740 N N . VAL A 1 94 ? -9.434 -6.776 12.346 1.00 86.25 94 VAL A N 1
ATOM 741 C CA . VAL A 1 94 ? -8.845 -7.748 13.271 1.00 86.25 94 VAL A CA 1
ATOM 742 C C . VAL A 1 94 ? -8.950 -7.278 14.725 1.00 86.25 94 VAL A C 1
ATOM 744 O O . VAL A 1 94 ? -9.070 -6.072 14.970 1.00 86.25 94 VAL A O 1
ATOM 747 N N . PRO A 1 95 ? -8.908 -8.202 15.702 1.00 85.75 95 PRO A N 1
ATOM 748 C CA . PRO A 1 95 ? -8.792 -7.848 17.110 1.00 85.75 95 PRO A CA 1
ATOM 749 C C . PRO A 1 95 ? -7.548 -6.987 17.406 1.00 85.75 95 PRO A C 1
ATOM 751 O O . PRO A 1 95 ? -6.534 -7.107 16.715 1.00 85.75 95 PRO A O 1
ATOM 754 N N . PRO A 1 96 ? -7.563 -6.163 18.470 1.00 76.81 96 PRO A N 1
ATOM 755 C CA . PRO A 1 96 ? -6.416 -5.327 18.842 1.00 76.81 96 PRO A CA 1
ATOM 756 C C . PRO A 1 96 ? -5.136 -6.111 19.169 1.00 76.81 96 PRO A C 1
ATOM 758 O O . PRO A 1 96 ? -4.046 -5.561 19.066 1.00 76.81 96 PRO A O 1
ATOM 761 N N . SER A 1 97 ? -5.261 -7.383 19.558 1.00 79.69 97 SER A N 1
ATOM 762 C CA . SER A 1 97 ? -4.142 -8.271 19.890 1.00 79.69 97 SER A CA 1
ATOM 763 C C . SER A 1 97 ? -3.459 -8.902 18.673 1.00 79.69 97 SER A C 1
ATOM 765 O O . SER A 1 97 ? -2.465 -9.602 18.841 1.00 79.69 97 SER A O 1
ATOM 767 N N . THR A 1 98 ? -3.975 -8.694 17.458 1.00 79.44 98 THR A N 1
ATOM 768 C CA . THR A 1 98 ? -3.407 -9.283 16.241 1.00 79.44 98 THR A CA 1
ATOM 769 C C . THR A 1 98 ? -2.076 -8.633 15.886 1.00 79.44 98 THR A C 1
ATOM 771 O O . THR A 1 98 ? -1.991 -7.422 15.681 1.00 79.44 98 THR A O 1
ATOM 774 N N . THR A 1 99 ? -1.039 -9.456 15.756 1.00 75.94 99 THR A N 1
ATOM 775 C CA . THR A 1 99 ? 0.291 -9.026 15.325 1.00 75.94 99 THR A CA 1
ATOM 776 C C . THR A 1 99 ? 0.506 -9.300 13.840 1.00 75.94 99 THR A C 1
ATOM 778 O O . THR A 1 99 ? -0.239 -10.041 13.200 1.00 75.94 99 THR A O 1
ATOM 781 N N . THR A 1 100 ? 1.5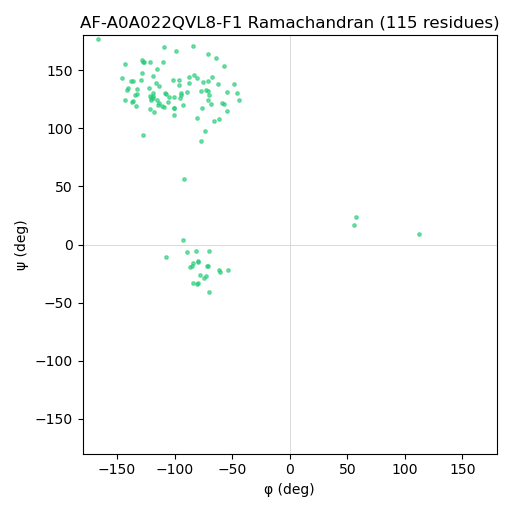59 -8.721 13.259 1.00 67.75 100 THR A N 1
ATOM 782 C CA . THR A 1 100 ? 1.930 -8.973 11.856 1.00 67.75 100 THR A CA 1
ATOM 783 C C . THR A 1 100 ? 2.277 -10.439 11.580 1.00 67.75 100 THR A C 1
ATOM 785 O O . THR A 1 100 ? 2.176 -10.860 10.430 1.00 67.75 100 THR A O 1
ATOM 788 N N . GLN A 1 101 ? 2.642 -11.219 12.605 1.00 70.50 101 GLN A N 1
ATOM 789 C CA . GLN A 1 101 ? 2.928 -12.653 12.490 1.00 70.50 101 GLN A CA 1
ATOM 790 C C . GLN A 1 101 ? 1.652 -13.492 12.322 1.00 70.50 101 GLN A C 1
ATOM 792 O O . GLN A 1 101 ? 1.680 -14.524 11.657 1.00 70.50 101 GLN A O 1
ATOM 797 N N . ASP A 1 102 ? 0.525 -13.014 12.855 1.00 66.50 102 ASP A N 1
ATOM 798 C CA . ASP A 1 102 ? -0.781 -13.679 12.762 1.00 66.50 102 ASP A CA 1
ATOM 799 C C . ASP A 1 102 ? -1.467 -13.439 11.408 1.00 66.50 102 ASP A C 1
ATOM 801 O O . ASP A 1 102 ? -2.435 -14.113 11.042 1.00 66.50 102 ASP A O 1
ATOM 805 N N . VAL A 1 103 ? -0.976 -12.461 10.638 1.00 69.69 103 VAL A N 1
ATOM 806 C CA . VAL A 1 103 ? -1.554 -12.084 9.350 1.00 69.69 103 VAL A CA 1
ATOM 807 C C . VAL A 1 103 ? -1.224 -13.136 8.300 1.00 69.69 103 VAL A C 1
ATOM 809 O O . VAL A 1 103 ? -0.179 -13.111 7.648 1.00 69.69 103 VAL A O 1
ATOM 812 N N . THR A 1 104 ? -2.169 -14.042 8.064 1.00 65.75 104 THR A N 1
ATOM 813 C CA . THR A 1 104 ? -2.050 -14.997 6.962 1.00 65.75 104 THR A CA 1
ATOM 814 C C . THR A 1 104 ? -2.621 -14.428 5.655 1.00 65.75 104 THR A C 1
ATOM 816 O O . THR A 1 104 ? -3.665 -13.768 5.648 1.00 65.75 104 THR A O 1
ATOM 819 N N . PRO A 1 105 ? -2.015 -14.739 4.492 1.00 59.94 105 PRO A N 1
ATOM 820 C CA . PRO A 1 105 ? -2.522 -14.345 3.175 1.00 59.94 105 PRO A CA 1
ATOM 821 C C . PRO A 1 105 ? -3.977 -14.743 2.885 1.00 59.94 105 PRO A C 1
ATOM 823 O O . PRO A 1 105 ? -4.575 -14.146 1.992 1.00 59.94 105 PRO A O 1
ATOM 826 N N . LYS A 1 106 ? -4.509 -15.749 3.597 1.00 57.78 106 LYS A N 1
ATOM 827 C CA . LYS A 1 106 ? -5.881 -16.263 3.472 1.00 57.78 106 LYS A CA 1
ATOM 828 C C . LYS A 1 106 ? -6.913 -15.464 4.275 1.00 57.78 106 LYS A C 1
ATOM 830 O O . LYS A 1 106 ? -8.095 -15.610 4.005 1.00 57.78 106 LYS A O 1
ATOM 835 N N . MET A 1 107 ? -6.506 -14.632 5.236 1.00 58.78 107 MET A N 1
ATOM 836 C CA . MET A 1 107 ? -7.447 -13.837 6.041 1.00 58.78 107 MET A CA 1
ATOM 837 C C . MET A 1 107 ? -7.972 -12.602 5.299 1.00 58.78 107 MET A C 1
ATOM 839 O O . MET A 1 107 ? -9.071 -12.132 5.568 1.00 58.78 107 MET A O 1
ATOM 843 N N . VAL A 1 108 ? -7.222 -12.070 4.335 1.00 57.97 108 VAL A N 1
ATOM 844 C CA . VAL A 1 108 ? -7.507 -10.763 3.727 1.00 57.97 108 VAL A CA 1
ATOM 845 C C . VAL A 1 108 ? -8.402 -10.894 2.482 1.00 57.97 108 VAL A C 1
ATOM 847 O O . VAL A 1 108 ? -8.003 -10.496 1.399 1.00 57.97 108 VAL A O 1
ATOM 850 N N . ILE A 1 109 ? -9.593 -11.496 2.584 1.00 53.16 109 ILE A N 1
ATOM 851 C CA . ILE A 1 109 ? -10.492 -11.708 1.416 1.00 53.16 109 ILE A CA 1
ATOM 852 C C . ILE A 1 109 ? -11.724 -10.777 1.443 1.00 53.16 109 ILE A C 1
ATOM 854 O O . ILE A 1 109 ? -12.437 -10.652 0.453 1.00 53.16 109 ILE A O 1
ATOM 858 N N . THR A 1 110 ? -11.968 -10.079 2.552 1.00 53.69 110 THR A N 1
ATOM 859 C CA . THR A 1 110 ? -13.297 -9.523 2.858 1.00 53.69 110 THR A CA 1
ATOM 860 C C . THR A 1 110 ? -13.635 -8.218 2.135 1.00 53.69 110 THR A C 1
ATOM 862 O O . THR A 1 110 ? -14.796 -8.004 1.796 1.00 53.69 110 THR A O 1
ATOM 865 N N . LEU A 1 111 ? -12.663 -7.344 1.859 1.00 58.44 111 LEU A N 1
ATOM 866 C CA . LEU A 1 111 ? -12.907 -6.103 1.116 1.00 58.44 111 LEU A CA 1
ATOM 867 C C . LEU A 1 111 ? -11.821 -5.873 0.087 1.00 58.44 111 LEU A C 1
ATOM 869 O O . LEU A 1 111 ? -10.651 -5.800 0.436 1.00 58.44 111 LEU A O 1
ATOM 873 N N . THR A 1 112 ? -12.222 -5.738 -1.172 1.00 59.38 112 THR A N 1
ATOM 874 C CA . THR A 1 112 ? -11.332 -5.508 -2.305 1.00 59.38 112 THR A CA 1
ATOM 875 C C . THR A 1 112 ? -11.614 -4.141 -2.907 1.00 59.38 112 THR A C 1
ATOM 877 O O . THR A 1 112 ? -12.740 -3.841 -3.298 1.00 59.38 112 THR A O 1
ATOM 880 N N . LYS A 1 113 ? -10.587 -3.295 -3.010 1.00 65.94 113 LYS A N 1
ATOM 881 C CA . LYS A 1 113 ? -10.653 -2.083 -3.828 1.00 65.94 113 LYS A CA 1
ATOM 882 C C . LYS A 1 113 ? -9.574 -2.140 -4.895 1.00 65.94 113 LYS A C 1
ATOM 884 O O . LYS A 1 113 ? -8.407 -2.371 -4.595 1.00 65.94 113 LYS A O 1
ATOM 889 N N . GLN A 1 114 ? -9.997 -1.968 -6.142 1.00 68.62 114 GLN A N 1
ATOM 890 C CA . GLN A 1 114 ? -9.112 -1.927 -7.295 1.00 68.62 114 GLN A CA 1
ATOM 891 C C . GLN A 1 114 ? -8.753 -0.473 -7.607 1.00 68.62 114 GLN A C 1
ATOM 893 O O . GLN A 1 114 ? -9.646 0.368 -7.701 1.00 68.62 114 GLN A O 1
ATOM 898 N N . ILE A 1 115 ? -7.463 -0.194 -7.771 1.00 72.50 115 ILE A N 1
ATOM 899 C CA . ILE A 1 115 ? -6.954 1.077 -8.296 1.00 72.50 115 ILE A CA 1
ATOM 900 C C . ILE A 1 115 ? -6.181 0.808 -9.586 1.00 72.50 115 ILE A C 1
ATOM 902 O O . ILE A 1 115 ? -5.569 -0.254 -9.746 1.00 72.50 115 ILE A O 1
ATOM 906 N N . ARG A 1 116 ? -6.268 1.750 -10.524 1.00 72.06 116 ARG A N 1
ATOM 907 C CA . ARG A 1 116 ? -5.543 1.692 -11.799 1.00 72.06 116 ARG A CA 1
ATOM 908 C C . ARG A 1 116 ? -4.104 2.159 -11.592 1.00 72.06 116 ARG A C 1
ATOM 910 O O . ARG A 1 116 ? -3.883 3.041 -10.759 1.00 72.06 116 ARG A O 1
ATOM 917 N N . GLY A 1 117 ? -3.174 1.524 -12.300 1.00 58.6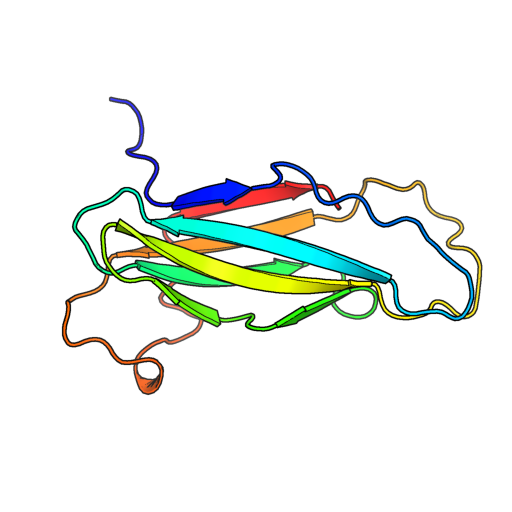6 117 GLY A N 1
ATOM 918 C CA . GLY A 1 117 ? -1.769 1.920 -12.424 1.00 58.66 117 GLY A CA 1
ATOM 919 C C . GLY A 1 117 ? -1.422 2.432 -13.811 1.00 58.66 117 GLY A C 1
ATOM 920 O O . GLY A 1 117 ? -2.251 2.256 -14.736 1.00 58.66 117 GLY A O 1
#

Foldseek 3Di:
DPDPDQWDKPPLADDFPDDAQDKTKDKIKIFGQDQFKKKKAKDKPDPVQKDKPPRIDIAHHRGMDIMMIIGHHDNDDPPDDAWPMKMKMFMDTDHPPDDPVNDDPVRRPDDIDIHTD

Organism: Erythranthe guttata (NCBI:txid4155)

Solvent-accessible surface area (backbone atoms only — not comparable to full-atom values): 6800 Å² total; per-residue (Å²): 132,80,80,78,72,50,62,46,61,42,61,71,52,51,81,75,80,84,47,83,69,36,71,37,76,43,76,38,37,40,32,26,72,36,92,52,30,31,39,40,36,56,46,58,83,49,66,84,48,40,48,62,42,64,37,60,52,78,30,49,46,71,31,67,46,76,27,43,38,30,39,50,49,37,94,60,81,75,94,63,75,88,63,78,46,42,35,39,39,21,29,34,80,47,64,88,85,66,51,83,86,70,64,50,88,81,68,46,73,79,39,79,47,79,29,44,62

Mean predicted aligned error: 7.21 Å

InterPro domains:
  IPR000535 Major sperm protein (MSP) domain [PF00635] (7-103)
  IPR000535 Major sperm protein (MSP) domain [PS50202] (6-117)
  IPR008962 PapD-like superfamily [SSF49354] (4-103)
  IPR013783 Immunoglobulin-like fold [G3DSA:2.60.40.10] (1-115)
  IPR016763 Vesicle-associated membrane-protein-associated protein [PTHR10809] (4-108)